Protein AF-0000000085048994 (afdb_homodimer)

pLDDT: mean 94.62, std 10.54, range [38.28, 98.75]

Organism: Asticcacaulis excentricus (strain 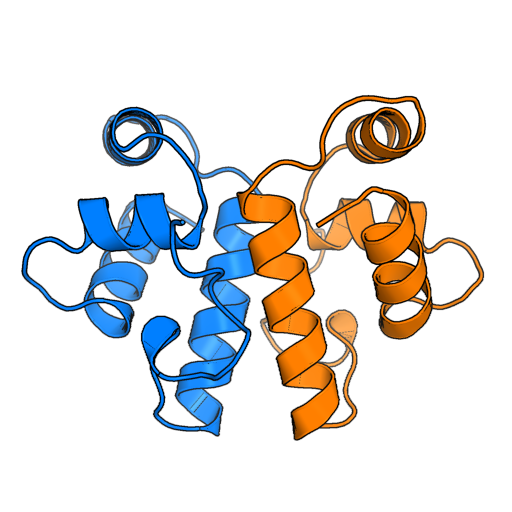ATCC 15261 / DSM 4724 / KCTC 12464 / NCIMB 9791 / VKM B-1370 / CB 48) (NCBI:txid573065)

Secondary structure (DSSP, 8-state):
--HHHHHHHHHHHH-SSSHHHHHHHHHT--HHHHHHHHTTPPPPHHHHHHHHHHHHHHHHHS--GGGSTTTS----/--HHHHHHHHHHHH-SSSHHHHHHHHHT--HHHHHHHHTTPPPPHHHHHHHHHHHHHHHHHS--GGGSTTTS----

Solvent-accessible surface area (backbone atoms only — not comparable to full-atom values): 8322 Å² total; per-residue (Å²): 111,51,51,66,56,48,50,56,50,38,31,72,54,52,34,85,68,64,19,64,57,53,49,15,52,54,28,58,49,54,54,67,60,55,52,39,26,72,71,70,42,77,59,53,35,28,50,46,30,22,50,40,35,46,50,50,46,24,71,74,68,73,43,36,58,87,71,39,88,80,45,41,71,69,78,128,113,50,52,66,57,47,49,55,50,38,31,70,56,52,33,85,67,65,20,63,57,52,49,16,54,54,28,57,49,56,53,67,61,55,52,39,28,72,71,69,43,76,60,52,35,29,50,45,29,22,50,40,34,47,50,51,46,24,71,75,68,72,43,38,58,88,71,40,88,81,46,43,72,68,79,127

Nearest PDB structures (foldseek):
  5d4z-assembly7_1  TM=4.898E-01  e=5.804E-01  Salmonella phage SPC32H
  2gzu-assembly1_B  TM=5.875E-01  e=5.651E+00  Enterococcus faecalis
  5d4z-assembly5_V  TM=4.488E-01  e=3.630E+00  Salmonella phage SPC32H
  5d4z-assembly7_1  TM=4.898E-01  e=4.621E-01  Salmonella phage SPC32H
  5d4z-assembly5_V  TM=4.487E-01  e=4.859E+00  Salmonella phage SPC32H

Sequence (152 aa):
MTAEELRIAAILLFGERGWQSRLSEALNVDRSSVSRWFAGLPVPGPVAAAVRAWLKLYELTGERPYEIAGLIDPKKMTAEELRIAAILLFGERGWQSRLSEALNVDRSSVSRWFAGLPVPGPVAAAVRAWLKLYELTGERPYEIAGLIDPKK

Radius of gyration: 14.43 Å; Cα contacts (8 Å, |Δi|>4): 188; chains: 2; bounding box: 31×37×39 Å

Structure (mmCIF, N/CA/C/O backbone):
data_AF-0000000085048994-model_v1
#
loop_
_entity.id
_entity.type
_entity.pdbx_description
1 polymer 'HTH cro/C1-type domain-containing protein'
#
loop_
_atom_site.group_PDB
_atom_site.id
_atom_site.type_symbol
_atom_site.label_atom_id
_atom_site.label_alt_id
_atom_site.label_comp_id
_atom_site.label_asym_id
_atom_site.label_entity_id
_atom_site.label_seq_id
_atom_site.pdbx_PDB_ins_code
_atom_site.Cartn_x
_atom_site.Cartn_y
_atom_site.Cartn_z
_atom_site.occupancy
_atom_site.B_iso_or_equiv
_atom_site.auth_seq_id
_atom_site.auth_comp_id
_atom_site.auth_asym_id
_atom_site.auth_atom_id
_atom_site.pdbx_PDB_model_num
ATOM 1 N N . MET A 1 1 ? 4.094 -8.516 8.203 1 94.88 1 MET A N 1
ATOM 2 C CA . MET A 1 1 ? 3.777 -9.469 7.145 1 94.88 1 MET A CA 1
ATOM 3 C C . MET A 1 1 ? 5.004 -10.297 6.777 1 94.88 1 MET A C 1
ATOM 5 O O . MET A 1 1 ? 6.07 -9.742 6.504 1 94.88 1 MET A O 1
ATOM 9 N N . THR A 1 2 ? 4.809 -11.578 6.832 1 96.81 2 THR A N 1
ATOM 10 C CA . THR A 1 2 ? 5.883 -12.492 6.457 1 96.81 2 THR A CA 1
ATOM 11 C C . THR A 1 2 ? 5.867 -12.758 4.957 1 96.81 2 THR A C 1
ATOM 13 O O . THR A 1 2 ? 4.895 -12.43 4.273 1 96.81 2 THR A O 1
ATOM 16 N N . ALA A 1 3 ? 6.992 -13.312 4.5 1 97.69 3 ALA A N 1
ATOM 17 C CA . ALA A 1 3 ? 7.066 -13.672 3.088 1 97.69 3 ALA A CA 1
ATOM 18 C C . ALA A 1 3 ? 5.953 -14.641 2.707 1 97.69 3 ALA A C 1
ATOM 20 O O . ALA A 1 3 ? 5.367 -14.531 1.628 1 97.69 3 ALA A O 1
ATOM 21 N N . GLU A 1 4 ? 5.66 -15.539 3.58 1 97.56 4 GLU A N 1
ATOM 22 C CA . GLU A 1 4 ? 4.625 -16.531 3.305 1 97.56 4 GLU A CA 1
ATOM 23 C C . GLU A 1 4 ? 3.24 -15.883 3.281 1 97.56 4 GLU A C 1
ATOM 25 O O . GLU A 1 4 ? 2.412 -16.203 2.428 1 97.56 4 GLU A O 1
ATOM 30 N N . GLU A 1 5 ? 2.984 -14.992 4.195 1 97.94 5 GLU A N 1
ATOM 31 C CA . GLU A 1 5 ? 1.731 -14.25 4.191 1 97.94 5 GLU A CA 1
ATOM 32 C C . GLU A 1 5 ? 1.571 -13.453 2.896 1 97.94 5 GLU A C 1
ATOM 34 O O . GLU A 1 5 ? 0.48 -13.398 2.326 1 97.94 5 GLU A O 1
ATOM 39 N N . LEU A 1 6 ? 2.719 -12.898 2.486 1 98.5 6 LEU A N 1
ATOM 40 C CA . LEU A 1 6 ? 2.705 -12.133 1.241 1 98.5 6 LEU A CA 1
ATOM 41 C C . LEU A 1 6 ? 2.379 -13.039 0.057 1 98.5 6 LEU A C 1
ATOM 43 O O . LEU A 1 6 ? 1.593 -12.664 -0.817 1 98.5 6 LEU A O 1
ATOM 47 N N . ARG A 1 7 ? 2.955 -14.172 0.036 1 98.25 7 ARG A N 1
ATOM 48 C CA . ARG A 1 7 ? 2.703 -15.109 -1.055 1 98.25 7 ARG A CA 1
ATOM 49 C C . ARG A 1 7 ? 1.225 -15.469 -1.132 1 98.25 7 ARG A C 1
ATOM 51 O O . ARG A 1 7 ? 0.622 -15.422 -2.205 1 98.25 7 ARG A O 1
ATOM 58 N N . ILE A 1 8 ? 0.645 -15.805 -0.024 1 98.62 8 ILE A N 1
ATOM 59 C CA . ILE A 1 8 ? -0.756 -16.203 0.033 1 98.62 8 ILE A CA 1
ATOM 60 C C . ILE A 1 8 ? -1.642 -15.062 -0.454 1 98.62 8 ILE A C 1
ATOM 62 O O . ILE A 1 8 ? -2.537 -15.273 -1.276 1 98.62 8 ILE A O 1
ATOM 66 N N . ALA A 1 9 ? -1.328 -13.883 0.024 1 98.75 9 ALA A N 1
ATOM 67 C CA . ALA A 1 9 ? -2.096 -12.703 -0.372 1 98.75 9 ALA A CA 1
ATOM 68 C C . ALA A 1 9 ? -1.962 -12.438 -1.869 1 98.75 9 ALA A C 1
ATOM 70 O O . ALA A 1 9 ? -2.951 -12.148 -2.547 1 98.75 9 ALA A O 1
ATOM 71 N N . ALA A 1 10 ? -0.734 -12.523 -2.346 1 98.69 10 ALA A N 1
ATOM 72 C CA . ALA A 1 10 ? -0.465 -12.227 -3.75 1 98.69 10 ALA A CA 1
ATOM 73 C C . ALA A 1 10 ? -1.183 -13.203 -4.668 1 98.69 10 ALA A C 1
ATOM 75 O O . ALA A 1 10 ? -1.735 -12.812 -5.699 1 98.69 10 ALA A O 1
ATOM 76 N N . ILE A 1 11 ? -1.177 -14.43 -4.297 1 98.62 11 ILE A N 1
ATOM 77 C CA . ILE A 1 11 ? -1.856 -15.445 -5.094 1 98.62 11 ILE A CA 1
ATOM 78 C C . ILE A 1 11 ? -3.359 -15.172 -5.105 1 98.62 11 ILE A C 1
ATOM 80 O O . ILE A 1 11 ? -4.008 -15.273 -6.148 1 98.62 11 ILE A O 1
ATOM 84 N N . LEU A 1 12 ? -3.855 -14.828 -3.961 1 98.69 12 LEU A N 1
ATOM 85 C CA . LEU A 1 12 ? -5.273 -14.484 -3.883 1 98.69 12 LEU A CA 1
ATOM 86 C C . LEU A 1 12 ? -5.598 -13.297 -4.781 1 98.69 12 LEU A C 1
ATOM 88 O O . LEU A 1 12 ? -6.582 -13.32 -5.52 1 98.69 12 LEU A O 1
ATOM 92 N N . LEU A 1 13 ? -4.805 -12.297 -4.793 1 98.5 13 LEU A N 1
ATOM 93 C CA . LEU A 1 13 ? -5.086 -11.008 -5.418 1 98.5 13 LEU A CA 1
ATOM 94 C C . LEU A 1 13 ? -4.738 -11.039 -6.906 1 98.5 13 LEU A C 1
ATOM 96 O O . LEU A 1 13 ? -5.348 -10.32 -7.703 1 98.5 13 LEU A O 1
ATOM 100 N N . PHE A 1 14 ? -3.727 -11.875 -7.227 1 97.75 14 PHE A N 1
ATOM 101 C CA . PHE A 1 14 ? -3.205 -11.75 -8.578 1 97.75 14 PHE A CA 1
ATOM 102 C C . PHE A 1 14 ? -3.258 -13.086 -9.312 1 97.75 14 PHE A C 1
ATOM 104 O O . PHE A 1 14 ? -2.889 -13.18 -10.484 1 97.75 14 PHE A O 1
ATOM 111 N N . GLY A 1 15 ? -3.689 -14.164 -8.633 1 97.31 15 GLY A N 1
ATOM 112 C CA . GLY A 1 15 ? -3.779 -15.477 -9.266 1 97.31 15 GLY A CA 1
ATOM 113 C C . GLY A 1 15 ? -2.541 -16.328 -9.047 1 97.31 15 GLY A C 1
ATOM 114 O O . GLY A 1 15 ? -1.466 -15.805 -8.75 1 97.31 15 GLY A O 1
ATOM 115 N N . GLU A 1 16 ? -2.676 -17.609 -9.258 1 96.5 16 GLU A N 1
ATOM 116 C CA . GLU A 1 16 ? -1.627 -18.578 -8.969 1 96.5 16 GLU A CA 1
ATOM 117 C C . GLU A 1 16 ? -0.461 -18.438 -9.945 1 96.5 16 GLU A C 1
ATOM 119 O O . GLU A 1 16 ? 0.698 -18.609 -9.562 1 96.5 16 GLU A O 1
ATOM 124 N N . ARG A 1 17 ? -0.791 -18.062 -11.102 1 96.56 17 ARG A N 1
ATOM 125 C CA . ARG A 1 17 ? 0.249 -17.984 -12.125 1 96.56 17 ARG A CA 1
ATOM 126 C C . ARG A 1 17 ? 0.716 -16.547 -12.312 1 96.56 17 ARG A C 1
ATOM 128 O O . ARG A 1 17 ? -0.104 -15.625 -12.438 1 96.56 17 ARG A O 1
ATOM 135 N N . GLY A 1 18 ? 2.037 -16.312 -12.328 1 96.12 18 GLY A N 1
ATOM 136 C CA . GLY A 1 18 ? 2.615 -15.031 -12.672 1 96.12 18 GLY A CA 1
ATOM 137 C C . GLY A 1 18 ? 2.396 -13.969 -11.609 1 96.12 18 GLY A C 1
ATOM 138 O O . GLY A 1 18 ? 2.486 -12.773 -11.891 1 96.12 18 GLY A O 1
ATOM 139 N N . TRP A 1 19 ? 2.021 -14.359 -10.477 1 96.75 19 TRP A N 1
ATOM 140 C CA . TRP A 1 19 ? 1.653 -13.414 -9.43 1 96.75 19 TRP A CA 1
ATOM 141 C C . TRP A 1 19 ? 2.846 -12.547 -9.039 1 96.75 19 TRP A C 1
ATOM 143 O O . TRP A 1 19 ? 2.678 -11.391 -8.656 1 96.75 19 TRP A O 1
ATOM 153 N N . GLN A 1 20 ? 4.004 -13.062 -9.109 1 97.38 20 GLN A N 1
ATOM 154 C CA . GLN A 1 20 ? 5.16 -12.258 -8.734 1 97.38 20 GLN A CA 1
ATOM 155 C C . GLN A 1 20 ? 5.34 -11.078 -9.688 1 97.38 20 GLN A C 1
ATOM 157 O O . GLN A 1 20 ? 5.664 -9.969 -9.25 1 97.38 20 GLN A O 1
ATOM 162 N N . SER A 1 21 ? 5.156 -11.336 -10.961 1 96.75 21 SER A N 1
ATOM 163 C CA . SER A 1 21 ? 5.238 -10.273 -11.961 1 96.75 21 SER A CA 1
ATOM 164 C C . SER A 1 21 ? 4.133 -9.242 -11.758 1 96.75 21 SER A C 1
ATOM 166 O O . SER A 1 21 ? 4.387 -8.039 -11.789 1 96.75 21 SER A O 1
ATOM 168 N N . ARG A 1 22 ? 2.941 -9.648 -11.539 1 96.5 22 ARG A N 1
ATOM 169 C CA . ARG A 1 22 ? 1.8 -8.758 -11.367 1 96.5 22 ARG A CA 1
ATOM 170 C C . ARG A 1 22 ? 1.928 -7.945 -10.078 1 96.5 22 ARG A C 1
ATOM 172 O O . ARG A 1 22 ? 1.593 -6.758 -10.055 1 96.5 22 ARG A O 1
ATOM 179 N N . LEU A 1 23 ? 2.432 -8.594 -9.047 1 97.81 23 LEU A N 1
ATOM 180 C CA . LEU A 1 23 ? 2.697 -7.895 -7.797 1 97.81 23 LEU A CA 1
ATOM 181 C C . LEU A 1 23 ? 3.73 -6.793 -8 1 97.81 23 LEU A C 1
ATOM 183 O O . LEU A 1 23 ? 3.539 -5.66 -7.551 1 97.81 23 LEU A O 1
ATOM 187 N N . SER A 1 24 ? 4.836 -7.164 -8.641 1 98.06 24 SER A N 1
ATOM 188 C CA . SER A 1 24 ? 5.891 -6.184 -8.875 1 98.06 24 SER A CA 1
ATOM 189 C C . SER A 1 24 ? 5.367 -4.996 -9.68 1 98.06 24 SER A C 1
ATOM 191 O O . SER A 1 24 ? 5.727 -3.85 -9.398 1 98.06 24 SER A O 1
ATOM 193 N N . GLU A 1 25 ? 4.488 -5.234 -10.625 1 96.62 25 GLU A N 1
ATOM 194 C CA . GLU A 1 25 ? 3.9 -4.176 -11.445 1 96.62 25 GLU A CA 1
ATOM 195 C C . GLU A 1 25 ? 2.973 -3.289 -10.625 1 96.62 25 GLU A C 1
ATOM 197 O O . GLU A 1 25 ? 3.049 -2.061 -10.703 1 96.62 25 GLU A O 1
ATOM 202 N N . ALA A 1 26 ? 2.168 -3.908 -9.859 1 97.5 26 ALA A N 1
ATOM 203 C CA . ALA A 1 26 ? 1.213 -3.168 -9.039 1 97.5 26 ALA A CA 1
ATOM 204 C C . ALA A 1 26 ? 1.932 -2.285 -8.023 1 97.5 26 ALA A C 1
ATOM 206 O O . ALA A 1 26 ? 1.457 -1.196 -7.691 1 97.5 26 ALA A O 1
ATOM 207 N N . LEU A 1 27 ? 3.07 -2.771 -7.59 1 97.69 27 LEU A N 1
ATOM 208 C CA . LEU A 1 27 ? 3.859 -2.043 -6.602 1 97.69 27 LEU A CA 1
ATOM 209 C C . LEU A 1 27 ? 4.82 -1.072 -7.281 1 97.69 27 LEU A C 1
ATOM 211 O O . LEU A 1 27 ? 5.402 -0.208 -6.625 1 97.69 27 LEU A O 1
ATOM 215 N N . ASN A 1 28 ? 4.988 -1.259 -8.594 1 97.06 28 ASN A N 1
ATOM 216 C CA . ASN A 1 28 ? 5.961 -0.497 -9.367 1 97.06 28 ASN A CA 1
ATOM 217 C C . ASN A 1 28 ? 7.375 -0.67 -8.82 1 97.06 28 ASN A C 1
ATOM 219 O O . ASN A 1 28 ? 8.07 0.313 -8.562 1 97.06 28 ASN A O 1
A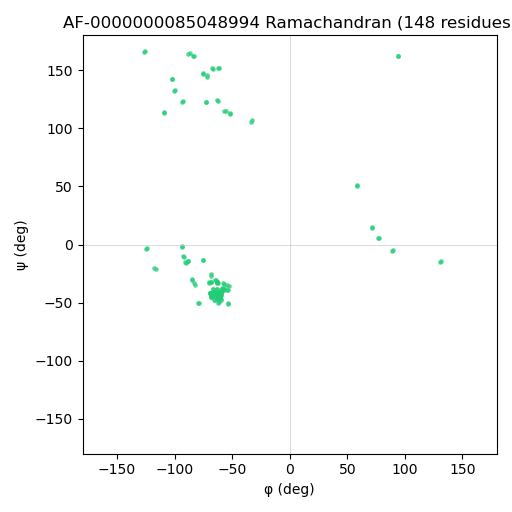TOM 223 N N . VAL A 1 29 ? 7.758 -1.928 -8.633 1 97.56 29 VAL A N 1
ATOM 224 C CA . VAL A 1 29 ? 9.117 -2.326 -8.281 1 97.56 29 VAL A CA 1
ATOM 225 C C . VAL A 1 29 ? 9.617 -3.367 -9.281 1 97.56 29 VAL A C 1
ATOM 227 O O . VAL A 1 29 ? 8.844 -3.908 -10.07 1 97.56 29 VAL A O 1
ATOM 230 N N . ASP A 1 30 ? 10.906 -3.547 -9.211 1 97.06 30 ASP A N 1
ATOM 231 C CA . ASP A 1 30 ? 11.461 -4.578 -10.078 1 97.06 30 ASP A CA 1
ATOM 232 C C . ASP A 1 30 ? 11.086 -5.973 -9.594 1 97.06 30 ASP A C 1
ATOM 234 O O . ASP A 1 30 ? 11.047 -6.223 -8.383 1 97.06 30 ASP A O 1
ATOM 238 N N . ARG A 1 31 ? 10.891 -6.848 -10.5 1 95.56 31 ARG A N 1
ATOM 239 C CA . ARG A 1 31 ? 10.586 -8.227 -10.148 1 95.56 31 ARG A CA 1
ATOM 240 C C . ARG A 1 31 ? 11.648 -8.805 -9.219 1 95.56 31 ARG A C 1
ATOM 242 O O . ARG A 1 31 ? 11.352 -9.625 -8.352 1 95.56 31 ARG A O 1
ATOM 249 N N . SER A 1 32 ? 12.867 -8.391 -9.422 1 97 32 SER A N 1
ATOM 250 C CA . SER A 1 32 ? 13.953 -8.867 -8.57 1 97 32 SER A CA 1
ATOM 251 C C . SER A 1 32 ? 13.75 -8.43 -7.121 1 97 32 SER A C 1
ATOM 253 O O . SER A 1 32 ? 14.148 -9.141 -6.195 1 97 32 SER A O 1
ATOM 255 N N . SER A 1 33 ? 13.148 -7.254 -6.938 1 96.69 33 SER A N 1
ATOM 256 C CA . SER A 1 33 ? 12.828 -6.801 -5.586 1 96.69 33 SER A CA 1
ATOM 257 C C . SER A 1 33 ? 11.875 -7.766 -4.891 1 96.69 33 SER A C 1
ATOM 259 O O . SER A 1 33 ? 12.102 -8.156 -3.744 1 96.69 33 SER A O 1
ATOM 261 N N . VAL A 1 34 ? 10.961 -8.203 -5.613 1 97.81 34 VAL A N 1
ATOM 262 C CA . VAL A 1 34 ? 9.977 -9.133 -5.07 1 97.81 34 VAL A CA 1
ATOM 263 C C . VAL A 1 34 ? 10.648 -10.469 -4.762 1 97.81 34 VAL A C 1
ATOM 265 O O . VAL A 1 34 ? 10.453 -11.039 -3.684 1 97.81 34 VAL A O 1
ATOM 268 N N . SER A 1 35 ? 11.414 -10.922 -5.609 1 96.88 35 SER A N 1
ATOM 269 C CA . SER A 1 35 ? 12.102 -12.195 -5.422 1 96.88 35 SER A CA 1
ATOM 270 C C . SER A 1 35 ? 12.938 -12.188 -4.148 1 96.88 35 SER A C 1
ATOM 272 O O . SER A 1 35 ? 13.039 -13.203 -3.457 1 96.88 35 SER A O 1
ATOM 274 N N . ARG A 1 36 ? 13.492 -11.117 -3.771 1 97.5 36 ARG A N 1
ATOM 275 C CA . ARG A 1 36 ? 14.383 -11 -2.617 1 97.5 36 ARG A CA 1
ATOM 276 C C . ARG A 1 36 ? 13.617 -11.195 -1.314 1 97.5 36 ARG A C 1
ATOM 278 O O . ARG A 1 36 ? 14.156 -11.719 -0.341 1 97.5 36 ARG A O 1
ATOM 285 N N . TRP A 1 37 ? 12.398 -10.789 -1.329 1 97.75 37 TRP A N 1
ATOM 286 C CA . TRP A 1 37 ? 11.602 -10.945 -0.117 1 97.75 37 TRP A CA 1
ATOM 287 C C . TRP A 1 37 ? 11.32 -12.422 0.167 1 97.75 37 TRP A C 1
ATOM 289 O O . TRP A 1 37 ? 11.188 -12.82 1.326 1 97.75 37 TRP A O 1
ATOM 299 N N . PHE A 1 38 ? 11.336 -13.195 -0.874 1 96.44 38 PHE A N 1
ATOM 300 C CA . PHE A 1 38 ? 11.086 -14.625 -0.706 1 96.44 38 PHE A CA 1
ATOM 301 C C . PHE A 1 38 ? 12.398 -15.375 -0.518 1 96.44 38 PHE A C 1
ATOM 303 O O . PHE A 1 38 ? 12.398 -16.562 -0.16 1 96.44 38 PHE A O 1
ATOM 310 N N . ALA A 1 39 ? 13.469 -14.711 -0.735 1 96.56 39 ALA A N 1
ATOM 311 C CA . ALA A 1 39 ? 14.797 -15.289 -0.553 1 96.56 39 ALA A CA 1
ATOM 312 C C . ALA A 1 39 ? 15.344 -14.992 0.84 1 96.56 39 ALA A C 1
ATOM 314 O O . ALA A 1 39 ? 16.469 -15.367 1.168 1 96.56 39 ALA A O 1
ATOM 315 N N . GLY A 1 40 ? 14.602 -14.266 1.653 1 95.75 40 GLY A N 1
ATOM 316 C CA . GLY A 1 40 ? 15.039 -14.125 3.031 1 95.75 40 GLY A CA 1
ATOM 317 C C . GLY A 1 40 ? 15.047 -12.688 3.508 1 95.75 40 GLY A C 1
ATOM 318 O O . GLY A 1 40 ? 15.133 -12.422 4.711 1 95.75 40 GLY A O 1
ATOM 319 N N . LEU A 1 41 ? 14.969 -11.75 2.645 1 96.06 41 LEU A N 1
ATOM 320 C CA . LEU A 1 41 ? 14.867 -10.359 3.076 1 96.06 41 LEU A CA 1
ATOM 321 C C . LEU A 1 41 ? 13.469 -10.047 3.598 1 96.06 41 LEU A C 1
ATOM 323 O O . LEU A 1 41 ? 12.484 -10.602 3.109 1 96.06 41 LEU A O 1
ATOM 327 N N . PRO A 1 42 ? 13.469 -9.172 4.547 1 97.25 42 PRO A N 1
ATOM 328 C CA . PRO A 1 42 ? 12.148 -8.844 5.086 1 97.25 42 PRO A CA 1
ATOM 329 C C . PRO A 1 42 ? 11.266 -8.109 4.074 1 97.25 42 PRO A C 1
ATOM 331 O O . PRO A 1 42 ? 11.773 -7.391 3.213 1 97.25 42 PRO A O 1
ATOM 334 N N . VAL A 1 43 ? 9.984 -8.281 4.219 1 98.06 43 VAL A N 1
ATOM 335 C CA . VAL A 1 43 ? 9.023 -7.523 3.426 1 98.06 43 VAL A CA 1
ATOM 336 C C . VAL A 1 43 ? 8.977 -6.078 3.912 1 98.06 43 VAL A C 1
ATOM 338 O O . VAL A 1 43 ? 8.68 -5.82 5.082 1 98.06 43 VAL A O 1
ATOM 341 N N . PRO A 1 44 ? 9.234 -5.137 3.01 1 98 44 PRO A N 1
ATOM 342 C CA . PRO A 1 44 ? 9.219 -3.742 3.453 1 98 44 PRO A CA 1
ATOM 343 C C . PRO A 1 44 ? 7.855 -3.305 3.977 1 98 44 PRO A C 1
ATOM 345 O O . PRO A 1 44 ? 6.824 -3.791 3.504 1 98 44 PRO A O 1
ATOM 348 N N . GLY A 1 45 ? 7.84 -2.398 4.84 1 97.38 45 GLY A N 1
ATOM 349 C CA . GLY A 1 45 ? 6.629 -1.874 5.453 1 97.38 45 GLY A CA 1
ATOM 350 C C . GLY A 1 45 ? 5.602 -1.413 4.438 1 97.38 45 GLY A C 1
ATOM 351 O O . GLY A 1 45 ? 4.445 -1.836 4.484 1 97.38 45 GLY A O 1
ATOM 352 N N . PRO A 1 46 ? 6.043 -0.57 3.48 1 98.25 46 PRO A N 1
ATOM 353 C CA . PRO A 1 46 ? 5.066 -0.051 2.52 1 98.25 46 PRO A CA 1
ATOM 354 C C . PRO A 1 46 ? 4.457 -1.146 1.647 1 98.25 46 PRO A C 1
ATOM 356 O O . PRO A 1 46 ? 3.299 -1.04 1.235 1 98.25 46 PRO A O 1
ATOM 359 N N . VAL A 1 47 ? 5.227 -2.154 1.399 1 98.44 47 VAL A N 1
ATOM 360 C CA . VAL A 1 47 ? 4.707 -3.289 0.647 1 98.44 47 VAL A CA 1
ATOM 361 C C . VAL A 1 47 ? 3.607 -3.982 1.452 1 98.44 47 VAL A C 1
ATOM 363 O O . VAL A 1 47 ? 2.514 -4.23 0.939 1 98.44 47 VAL A O 1
ATOM 366 N N . ALA A 1 48 ? 3.904 -4.215 2.656 1 98.31 48 ALA A N 1
ATOM 367 C CA . ALA A 1 48 ? 2.914 -4.836 3.529 1 98.31 48 ALA A CA 1
ATOM 368 C C . ALA A 1 48 ? 1.656 -3.979 3.631 1 98.31 48 ALA A C 1
ATOM 370 O O . ALA A 1 48 ? 0.538 -4.496 3.58 1 98.31 48 ALA A O 1
ATOM 371 N N . ALA A 1 49 ? 1.842 -2.756 3.742 1 98.19 49 ALA A N 1
ATOM 372 C CA . ALA A 1 49 ? 0.722 -1.824 3.857 1 98.19 49 ALA A CA 1
ATOM 373 C C . ALA A 1 49 ? -0.155 -1.864 2.609 1 98.19 49 ALA A C 1
ATOM 375 O O . ALA A 1 49 ? -1.383 -1.923 2.707 1 98.19 49 ALA A O 1
ATOM 376 N N . ALA A 1 50 ? 0.474 -1.816 1.455 1 98.31 50 ALA A N 1
ATOM 377 C CA . ALA A 1 50 ? -0.279 -1.869 0.205 1 98.31 50 ALA A CA 1
ATOM 378 C C . ALA A 1 50 ? -1.075 -3.166 0.098 1 98.31 50 ALA A C 1
ATOM 380 O O . ALA A 1 50 ? -2.27 -3.145 -0.206 1 98.31 50 ALA A O 1
ATOM 381 N N . VAL A 1 51 ? -0.44 -4.207 0.415 1 98.5 51 VAL A N 1
ATOM 382 C CA . VAL A 1 51 ? -1.056 -5.52 0.253 1 98.5 51 VAL A CA 1
ATOM 383 C C . VAL A 1 51 ? -2.193 -5.684 1.258 1 98.5 51 VAL A C 1
ATOM 385 O O . VAL A 1 51 ? -3.268 -6.184 0.913 1 98.5 51 VAL A O 1
ATOM 388 N N . ARG A 1 52 ? -1.994 -5.25 2.461 1 98.25 52 ARG A N 1
ATOM 389 C CA . ARG A 1 52 ? -3.074 -5.305 3.439 1 98.25 52 ARG A CA 1
ATOM 390 C C . ARG A 1 52 ? -4.273 -4.48 2.98 1 98.25 52 ARG A C 1
ATOM 392 O O . ARG A 1 52 ? -5.418 -4.902 3.139 1 98.25 52 ARG A O 1
ATOM 399 N N . ALA A 1 53 ? -3.943 -3.381 2.445 1 98.56 53 ALA A N 1
ATOM 400 C CA . ALA A 1 53 ? -5.027 -2.529 1.962 1 98.56 53 ALA A CA 1
ATOM 401 C C . ALA A 1 53 ? -5.75 -3.178 0.785 1 98.56 53 ALA A C 1
ATOM 403 O O . ALA A 1 53 ? -6.977 -3.109 0.688 1 98.56 53 ALA A O 1
ATOM 404 N N . TRP A 1 54 ? -5.004 -3.783 -0.112 1 98.5 54 TRP A N 1
ATOM 405 C CA . TRP A 1 54 ? -5.617 -4.469 -1.244 1 98.5 54 TRP A CA 1
ATOM 406 C C . TRP A 1 54 ? -6.484 -5.633 -0.773 1 98.5 54 TRP A C 1
ATOM 408 O O . TRP A 1 54 ? -7.551 -5.887 -1.333 1 98.5 54 TRP A O 1
ATOM 418 N N . LEU A 1 55 ? -6.023 -6.312 0.237 1 98.5 55 LEU A N 1
ATOM 419 C CA . LEU A 1 55 ? -6.816 -7.402 0.805 1 98.5 55 LEU A CA 1
ATOM 420 C C . LEU A 1 55 ? -8.133 -6.875 1.374 1 98.5 55 LEU A C 1
ATOM 422 O O . LEU A 1 55 ? -9.18 -7.496 1.195 1 98.5 55 LEU A O 1
ATOM 426 N N . LYS A 1 56 ? -8.039 -5.805 2.014 1 98.12 56 LYS A N 1
ATOM 427 C CA . LYS A 1 56 ? -9.25 -5.215 2.576 1 98.12 56 LYS A CA 1
ATOM 428 C C . LYS A 1 56 ? -10.211 -4.77 1.473 1 98.12 56 LYS A C 1
ATOM 430 O O . LYS A 1 56 ? -11.422 -4.953 1.586 1 98.12 56 LYS A O 1
ATOM 435 N N . LEU A 1 57 ? -9.664 -4.18 0.45 1 98.31 57 LEU A N 1
ATOM 436 C CA . LEU A 1 57 ? -10.484 -3.799 -0.694 1 98.31 57 LEU A CA 1
ATOM 437 C C . LEU A 1 57 ? -11.164 -5.02 -1.309 1 98.31 57 LEU A C 1
ATOM 439 O O . LEU A 1 57 ? -12.352 -4.98 -1.628 1 98.31 57 LEU A O 1
ATOM 443 N N . TYR A 1 58 ? -10.406 -6.086 -1.437 1 98.38 58 TYR A N 1
ATOM 444 C CA . TYR A 1 58 ? -10.953 -7.332 -1.968 1 98.38 58 TYR A CA 1
ATOM 445 C C . TYR A 1 58 ? -12.078 -7.855 -1.088 1 98.38 58 TYR A C 1
ATOM 447 O O . TYR A 1 58 ? -13.109 -8.312 -1.593 1 98.38 58 TYR A O 1
ATOM 455 N N . GLU A 1 59 ? -11.852 -7.805 0.17 1 97.56 59 GLU A N 1
ATOM 456 C CA . GLU A 1 59 ? -12.867 -8.242 1.124 1 97.56 59 GLU A CA 1
ATOM 457 C C . GLU A 1 59 ? -14.156 -7.438 0.965 1 97.56 59 GLU A C 1
ATOM 459 O O . GLU A 1 59 ? -15.258 -7.996 1.027 1 97.56 59 GLU A O 1
ATOM 464 N N . LEU A 1 60 ? -14.031 -6.211 0.725 1 96.69 60 LEU A N 1
ATOM 465 C CA . LEU A 1 60 ? -15.18 -5.312 0.687 1 96.69 60 LEU A CA 1
ATOM 466 C C . LEU A 1 60 ? -15.875 -5.375 -0.671 1 96.69 60 LEU A C 1
ATOM 468 O O . LEU A 1 60 ? -17.094 -5.25 -0.753 1 96.69 60 LEU A O 1
ATOM 472 N N . THR A 1 61 ? -15.07 -5.562 -1.734 1 97.5 61 THR A N 1
ATOM 473 C CA . THR A 1 61 ? -15.648 -5.34 -3.055 1 97.5 61 THR A CA 1
ATOM 474 C C . THR A 1 61 ? -15.672 -6.633 -3.861 1 97.5 61 THR A C 1
ATOM 476 O O . THR A 1 61 ? -16.391 -6.738 -4.855 1 97.5 61 THR A O 1
ATOM 479 N N . GLY A 1 62 ? -14.852 -7.555 -3.484 1 97.75 62 GLY A N 1
ATOM 480 C CA . GLY A 1 62 ? -14.664 -8.758 -4.281 1 97.75 62 GLY A CA 1
ATOM 481 C C . GLY A 1 62 ? -13.789 -8.531 -5.504 1 97.75 62 GLY A C 1
ATOM 482 O O . GLY A 1 62 ? -13.641 -9.422 -6.34 1 97.75 62 GLY A O 1
ATOM 483 N N . GLU A 1 63 ? -13.227 -7.309 -5.625 1 97.38 63 GLU A N 1
ATOM 484 C CA . GLU A 1 63 ? -12.422 -6.953 -6.793 1 97.38 63 GLU A CA 1
ATOM 485 C C . GLU A 1 63 ? -10.93 -7.004 -6.473 1 97.38 63 GLU A C 1
ATOM 487 O O . GLU A 1 63 ? -10.516 -6.617 -5.379 1 97.38 63 GLU A O 1
ATOM 492 N N . ARG A 1 64 ? -10.219 -7.449 -7.402 1 96.88 64 ARG A N 1
ATOM 493 C CA . ARG A 1 6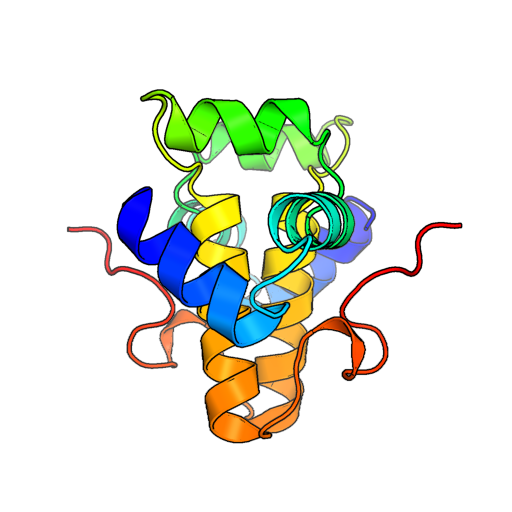4 ? -8.758 -7.453 -7.328 1 96.88 64 ARG A CA 1
ATOM 494 C C . ARG A 1 64 ? -8.188 -6.102 -7.738 1 96.88 64 ARG A C 1
ATOM 496 O O . ARG A 1 64 ? -8.891 -5.281 -8.336 1 96.88 64 ARG A O 1
ATOM 503 N N . PRO A 1 65 ? -6.918 -5.812 -7.395 1 96.75 65 PRO A N 1
ATOM 504 C CA . PRO A 1 65 ? -6.355 -4.477 -7.605 1 96.75 65 PRO A CA 1
ATOM 505 C C . PRO A 1 65 ? -6.484 -4.004 -9.055 1 96.75 65 PRO A C 1
ATOM 507 O O . PRO A 1 65 ? -6.773 -2.83 -9.297 1 96.75 65 PRO A O 1
ATOM 510 N N . TYR A 1 66 ? -6.301 -4.844 -9.992 1 94.75 66 TYR A N 1
ATOM 511 C CA . TYR A 1 66 ? -6.312 -4.438 -11.398 1 94.75 66 TYR A CA 1
ATOM 512 C C . TYR A 1 66 ? -7.734 -4.188 -11.883 1 94.75 66 TYR A C 1
ATOM 514 O O . TYR A 1 66 ? -7.941 -3.617 -12.953 1 94.75 66 TYR A O 1
ATOM 522 N N . GLU A 1 67 ? -8.68 -4.617 -11.117 1 95.75 67 GLU A N 1
ATOM 523 C CA . GLU A 1 67 ? -10.086 -4.453 -11.477 1 95.75 67 GLU A CA 1
ATOM 524 C C . GLU A 1 67 ? -10.641 -3.141 -10.938 1 95.75 67 GLU A C 1
ATOM 526 O O . GLU A 1 67 ? -11.703 -2.684 -11.367 1 95.75 67 GLU A O 1
ATOM 531 N N . ILE A 1 68 ? -9.914 -2.555 -10.008 1 95.81 68 ILE A N 1
ATOM 532 C CA . ILE A 1 68 ? -10.367 -1.316 -9.383 1 95.81 68 ILE A CA 1
ATOM 533 C C . ILE A 1 68 ? -9.789 -0.118 -10.125 1 95.81 68 ILE A C 1
ATOM 535 O O . ILE A 1 68 ? -8.562 0.052 -10.188 1 95.81 68 ILE A O 1
ATOM 539 N N . ALA A 1 69 ? -10.68 0.718 -10.57 1 90.38 69 ALA A N 1
ATOM 540 C CA . ALA A 1 69 ? -10.281 1.873 -11.375 1 90.38 69 ALA A CA 1
ATOM 541 C C . ALA A 1 69 ? -9.391 2.816 -10.57 1 90.38 69 ALA A C 1
ATOM 543 O O . ALA A 1 69 ? -9.727 3.188 -9.445 1 90.38 69 ALA A O 1
ATOM 544 N N . GLY A 1 70 ? -8.211 3.07 -11.133 1 89 70 GLY A N 1
ATOM 545 C CA . GLY A 1 70 ? -7.367 4.102 -10.555 1 89 70 GLY A CA 1
ATOM 546 C C . GLY A 1 70 ? -6.438 3.576 -9.477 1 89 70 GLY A C 1
ATOM 547 O O . GLY A 1 70 ? -5.656 4.332 -8.898 1 89 70 GLY A O 1
ATOM 548 N N . LEU A 1 71 ? -6.602 2.355 -9.156 1 93.19 71 LEU A N 1
ATOM 549 C CA . LEU A 1 71 ? -5.82 1.83 -8.047 1 93.19 71 LEU A CA 1
ATOM 550 C C . LEU A 1 71 ? -4.398 1.505 -8.484 1 93.19 71 LEU A C 1
ATOM 552 O O . LEU A 1 71 ? -3.436 1.861 -7.801 1 93.19 71 LEU A O 1
ATOM 556 N N . ILE A 1 72 ? -4.285 0.801 -9.531 1 87.69 72 ILE A N 1
ATOM 557 C CA . ILE A 1 72 ? -2.973 0.456 -10.07 1 87.69 72 ILE A CA 1
ATOM 558 C C . ILE A 1 72 ? -2.732 1.218 -11.375 1 87.69 72 ILE A C 1
ATOM 560 O O . ILE A 1 72 ? -3.598 1.247 -12.25 1 87.69 72 ILE A O 1
ATOM 564 N N . ASP A 1 73 ? -1.717 2.125 -11.258 1 68 73 ASP A N 1
ATOM 565 C CA . ASP A 1 73 ? -1.378 2.85 -12.477 1 68 73 ASP A CA 1
ATOM 566 C C . ASP A 1 73 ? -1.015 1.887 -13.602 1 68 73 ASP A C 1
ATOM 568 O O . ASP A 1 73 ? -0.17 1.006 -13.43 1 68 73 ASP A O 1
ATOM 572 N N . PRO A 1 74 ? -1.876 1.917 -14.625 1 52.72 74 PRO A N 1
ATOM 573 C CA . PRO A 1 74 ? -1.437 1.073 -15.734 1 52.72 74 PRO A CA 1
ATOM 574 C C . PRO A 1 74 ? -0 1.363 -16.172 1 52.72 74 PRO A C 1
ATOM 576 O O . PRO A 1 74 ? 0.461 2.502 -16.062 1 52.72 74 PRO A O 1
ATOM 579 N N . LYS A 1 75 ? 0.837 0.44 -15.938 1 49.12 75 LYS A N 1
ATOM 580 C CA . LYS A 1 75 ? 2.111 0.628 -16.625 1 49.12 75 LYS A CA 1
ATOM 581 C C . LYS A 1 75 ? 1.916 1.321 -17.969 1 49.12 75 LYS A C 1
ATOM 583 O O . LYS A 1 75 ? 0.941 1.053 -18.672 1 49.12 75 LYS A O 1
ATOM 588 N N . LYS A 1 76 ? 2.367 2.746 -18.016 1 38.28 76 LYS A N 1
ATOM 589 C CA . LYS A 1 76 ? 2.518 3.189 -19.391 1 38.28 76 LYS A CA 1
ATOM 590 C C . LYS A 1 76 ? 3.191 2.115 -20.25 1 38.28 76 LYS A C 1
ATOM 592 O O . LYS A 1 76 ? 4.035 1.362 -19.75 1 38.28 76 LYS A O 1
ATOM 597 N N . MET B 1 1 ? 2.619 9.008 -8.406 1 94.75 1 MET B N 1
ATOM 598 C CA . MET B 1 1 ? 2.229 9.906 -7.324 1 94.75 1 MET B CA 1
ATOM 599 C C . MET B 1 1 ? 3.35 10.891 -7.008 1 94.75 1 MET B C 1
ATOM 601 O O . MET B 1 1 ? 4.492 10.492 -6.785 1 94.75 1 MET B O 1
ATOM 605 N N . THR B 1 2 ? 2.988 12.141 -7.031 1 96.75 2 THR B N 1
ATOM 606 C CA . THR B 1 2 ? 3.947 13.188 -6.703 1 96.75 2 THR B CA 1
ATOM 607 C C . THR B 1 2 ? 3.955 13.461 -5.199 1 96.75 2 THR B C 1
ATOM 609 O O . THR B 1 2 ? 3.064 13.008 -4.477 1 96.75 2 THR B O 1
ATOM 612 N N . ALA B 1 3 ? 5.012 14.148 -4.789 1 97.62 3 ALA B N 1
ATOM 613 C CA . ALA B 1 3 ? 5.098 14.516 -3.379 1 97.62 3 ALA B CA 1
ATOM 614 C C . ALA B 1 3 ? 3.879 15.328 -2.953 1 97.62 3 ALA B C 1
ATOM 616 O O . ALA B 1 3 ? 3.355 15.148 -1.852 1 97.62 3 ALA B O 1
ATOM 617 N N . GLU B 1 4 ? 3.443 16.172 -3.805 1 97.56 4 GLU B N 1
ATOM 618 C CA . GLU B 1 4 ? 2.295 17.016 -3.486 1 97.56 4 GLU B CA 1
ATOM 619 C C . GLU B 1 4 ? 1.011 16.203 -3.41 1 97.56 4 GLU B C 1
ATOM 621 O O . GLU B 1 4 ? 0.182 16.422 -2.521 1 97.56 4 GLU B O 1
ATOM 626 N N . GLU B 1 5 ? 0.83 15.289 -4.316 1 97.94 5 GLU B N 1
ATOM 627 C CA . GLU B 1 5 ? -0.313 14.383 -4.262 1 97.94 5 GLU B CA 1
ATOM 628 C C . GLU B 1 5 ? -0.315 13.578 -2.965 1 97.94 5 GLU B C 1
ATOM 630 O O . GLU B 1 5 ? -1.365 13.383 -2.348 1 97.94 5 GLU B O 1
ATOM 635 N N . LEU B 1 6 ? 0.916 13.18 -2.604 1 98.5 6 LEU B N 1
ATOM 636 C CA . LEU B 1 6 ? 1.053 12.43 -1.36 1 98.5 6 LEU B CA 1
ATOM 637 C C . LEU B 1 6 ? 0.662 13.289 -0.161 1 98.5 6 LEU B C 1
ATOM 639 O O . LEU B 1 6 ? -0.033 12.82 0.743 1 98.5 6 LEU B O 1
ATOM 643 N N . ARG B 1 7 ? 1.089 14.484 -0.159 1 98.25 7 ARG B N 1
ATOM 644 C CA . ARG B 1 7 ? 0.763 15.383 0.944 1 98.25 7 ARG B CA 1
ATOM 645 C C . ARG B 1 7 ? -0.746 15.555 1.081 1 98.25 7 ARG B C 1
ATOM 647 O O . ARG B 1 7 ? -1.293 15.43 2.18 1 98.25 7 ARG B O 1
ATOM 654 N N . ILE B 1 8 ? -1.415 15.797 -0.003 1 98.62 8 ILE B N 1
ATOM 655 C CA . ILE B 1 8 ? -2.857 16.016 -0.001 1 98.62 8 ILE B CA 1
ATOM 656 C C . ILE B 1 8 ? -3.566 14.773 0.521 1 98.62 8 ILE B C 1
ATOM 658 O O . ILE B 1 8 ? -4.445 14.859 1.38 1 98.62 8 ILE B O 1
ATOM 662 N N . ALA B 1 9 ? -3.117 13.641 0.028 1 98.69 9 ALA B N 1
ATOM 663 C CA . ALA B 1 9 ? -3.707 12.367 0.456 1 98.69 9 ALA B CA 1
ATOM 664 C C . ALA B 1 9 ? -3.477 12.133 1.945 1 98.69 9 ALA B C 1
ATOM 666 O O . ALA B 1 9 ? -4.391 11.719 2.664 1 98.69 9 ALA B O 1
ATOM 667 N N . ALA B 1 10 ? -2.246 12.383 2.371 1 98.69 10 ALA B N 1
ATOM 668 C CA . ALA B 1 10 ? -1.881 12.125 3.762 1 98.69 10 ALA B CA 1
ATOM 669 C C . ALA B 1 10 ? -2.684 13.008 4.711 1 98.69 10 ALA B C 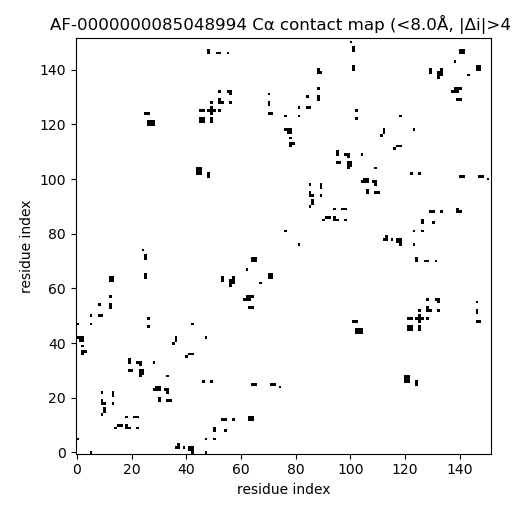1
ATOM 671 O O . ALA B 1 10 ? -3.135 12.547 5.762 1 98.69 10 ALA B O 1
ATOM 672 N N . ILE B 1 11 ? -2.854 14.227 4.348 1 98.56 11 ILE B N 1
ATOM 673 C CA . ILE B 1 11 ? -3.623 15.148 5.176 1 98.56 11 ILE B CA 1
ATOM 674 C C . ILE B 1 11 ? -5.078 14.68 5.25 1 98.56 11 ILE B C 1
ATOM 676 O O . ILE B 1 11 ? -5.691 14.711 6.316 1 98.56 11 ILE B O 1
ATOM 680 N N . LEU B 1 12 ? -5.582 14.273 4.117 1 98.62 12 LEU B N 1
ATOM 681 C CA . LEU B 1 12 ? -6.945 13.75 4.102 1 98.62 12 LEU B CA 1
ATOM 682 C C . LEU B 1 12 ? -7.074 12.531 5.008 1 98.62 12 LEU B C 1
ATOM 684 O O . LEU B 1 12 ? -8.016 12.438 5.793 1 98.62 12 LEU B O 1
ATOM 688 N N . LEU B 1 13 ? -6.152 11.641 4.988 1 98.5 13 LEU B N 1
ATOM 689 C CA . LEU B 1 13 ? -6.238 10.328 5.621 1 98.5 13 LEU B CA 1
ATOM 690 C C . LEU B 1 13 ? -5.836 10.414 7.09 1 98.5 13 LEU B C 1
ATOM 692 O O . LEU B 1 13 ? -6.309 9.625 7.914 1 98.5 13 LEU B O 1
ATOM 696 N N . PHE B 1 14 ? -4.938 11.391 7.363 1 97.75 14 PHE B N 1
ATOM 697 C CA . PHE B 1 14 ? -4.344 11.336 8.695 1 97.75 14 PHE B CA 1
ATOM 698 C C . PHE B 1 14 ? -4.543 12.656 9.43 1 97.75 14 PHE B C 1
ATOM 700 O O . PHE B 1 14 ? -4.145 12.789 10.586 1 97.75 14 PHE B O 1
ATOM 707 N N . GLY B 1 15 ? -5.133 13.664 8.781 1 97.25 15 GLY B N 1
ATOM 708 C CA . GLY B 1 15 ? -5.363 14.953 9.414 1 97.25 15 GLY B CA 1
ATOM 709 C C . GLY B 1 15 ? -4.258 15.961 9.148 1 97.25 15 GLY B C 1
ATOM 710 O O . GLY B 1 15 ? -3.139 15.578 8.797 1 97.25 15 GLY B O 1
ATOM 711 N N . GLU B 1 16 ? -4.539 17.188 9.367 1 96.5 16 GLU B N 1
ATOM 712 C CA . GLU B 1 16 ? -3.643 18.297 9.039 1 96.5 16 GLU B CA 1
ATOM 713 C C . GLU B 1 16 ? -2.426 18.312 9.961 1 96.5 16 GLU B C 1
ATOM 715 O O . GLU B 1 16 ? -1.32 18.641 9.531 1 96.5 16 GLU B O 1
ATOM 720 N N . ARG B 1 17 ? -2.652 17.906 11.133 1 96.5 17 ARG B N 1
ATOM 721 C CA . ARG B 1 17 ? -1.565 17.953 12.109 1 96.5 17 ARG B CA 1
ATOM 722 C C . ARG B 1 17 ? -0.917 16.578 12.273 1 96.5 17 ARG B C 1
ATOM 724 O O . ARG B 1 17 ? -1.61 15.578 12.422 1 96.5 17 ARG B O 1
ATOM 731 N N . GLY B 1 18 ? 0.415 16.531 12.242 1 96.12 18 GLY B N 1
ATOM 732 C CA . GLY B 1 18 ? 1.162 15.32 12.562 1 96.12 18 GLY B CA 1
ATOM 733 C C . GLY B 1 18 ? 1.04 14.242 11.5 1 96.12 18 GLY B C 1
ATOM 734 O O . GLY B 1 18 ? 1.304 13.07 11.766 1 96.12 18 GLY B O 1
ATOM 735 N N . TRP B 1 19 ? 0.576 14.586 10.391 1 96.69 19 TRP B N 1
ATOM 736 C CA . TRP B 1 19 ? 0.29 13.594 9.352 1 96.69 19 TRP B CA 1
ATOM 737 C C . TRP B 1 19 ? 1.565 12.891 8.906 1 96.69 19 TRP B C 1
ATOM 739 O O . TRP B 1 19 ? 1.533 11.719 8.523 1 96.69 19 TRP B O 1
ATOM 749 N N . GLN B 1 20 ? 2.648 13.555 8.93 1 97.38 20 GLN B N 1
ATOM 750 C CA . GLN B 1 20 ? 3.885 12.898 8.508 1 97.38 20 GLN B CA 1
ATOM 751 C C . GLN B 1 20 ? 4.25 11.75 9.445 1 97.38 20 GLN B C 1
ATOM 753 O O . GLN B 1 20 ? 4.695 10.695 8.992 1 97.38 20 GLN B O 1
ATOM 758 N N . SER B 1 21 ? 4.086 11.984 10.734 1 96.81 21 SER B N 1
ATOM 759 C CA . SER B 1 21 ? 4.344 10.938 11.719 1 96.81 21 SER B CA 1
ATOM 760 C C . SER B 1 21 ? 3.373 9.773 11.562 1 96.81 21 SER B C 1
ATOM 762 O O . SER B 1 21 ? 3.781 8.617 11.578 1 96.81 21 SER B O 1
ATOM 764 N N . ARG B 1 22 ? 2.137 10.031 11.391 1 96.44 22 ARG B N 1
ATOM 765 C CA . ARG B 1 22 ? 1.112 9 11.258 1 96.44 22 ARG B CA 1
ATOM 766 C C . ARG B 1 22 ? 1.29 8.211 9.969 1 96.44 22 ARG B C 1
ATOM 768 O O . ARG B 1 22 ? 1.107 6.992 9.945 1 96.44 22 ARG B O 1
ATOM 775 N N . LEU B 1 23 ? 1.667 8.914 8.922 1 97.75 23 LEU B N 1
ATOM 776 C CA . LEU B 1 23 ? 1.971 8.242 7.66 1 97.75 23 LEU B CA 1
ATOM 777 C C . LEU B 1 23 ? 3.145 7.285 7.824 1 97.75 23 LEU B C 1
ATOM 779 O O . LEU B 1 23 ? 3.08 6.137 7.375 1 97.75 23 LEU B O 1
ATOM 783 N N . SER B 1 24 ? 4.223 7.805 8.414 1 98.06 24 SER B N 1
ATOM 784 C CA . SER B 1 24 ? 5.398 6.969 8.609 1 98.06 24 SER B CA 1
ATOM 785 C C . SER B 1 24 ? 5.066 5.723 9.422 1 98.06 24 SER B C 1
ATOM 787 O O . SER B 1 24 ? 5.551 4.633 9.125 1 98.06 24 SER B O 1
ATOM 789 N N . GLU B 1 25 ? 4.203 5.848 10.414 1 96.56 25 GLU B N 1
ATOM 790 C CA . GLU B 1 25 ? 3.789 4.727 11.25 1 96.56 25 GLU B CA 1
ATOM 791 C C . GLU B 1 25 ? 2.951 3.729 10.461 1 96.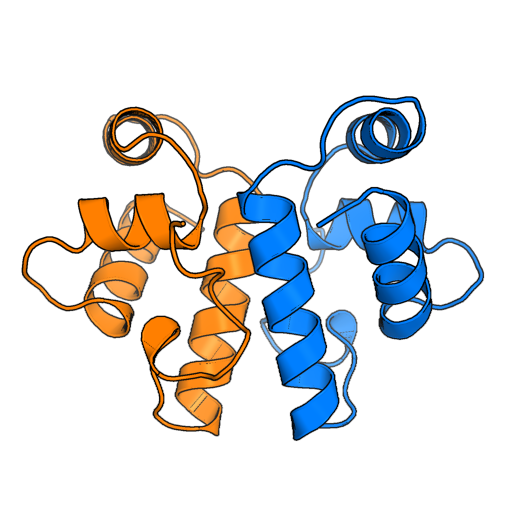56 25 GLU B C 1
ATOM 793 O O . GLU B 1 25 ? 3.186 2.52 10.531 1 96.56 25 GLU B O 1
ATOM 798 N N . ALA B 1 26 ? 2.041 4.23 9.727 1 97.5 26 ALA B N 1
ATOM 799 C CA . ALA B 1 26 ? 1.157 3.375 8.938 1 97.5 26 ALA B CA 1
ATOM 800 C C . ALA B 1 26 ? 1.942 2.592 7.895 1 97.5 26 ALA B C 1
ATOM 802 O O . ALA B 1 26 ? 1.597 1.451 7.574 1 97.5 26 ALA B O 1
ATOM 803 N N . LEU B 1 27 ? 2.984 3.215 7.418 1 97.69 27 LEU B N 1
ATOM 804 C CA . LEU B 1 27 ? 3.82 2.594 6.395 1 97.69 27 LEU B CA 1
ATOM 805 C C . LEU B 1 27 ? 4.922 1.753 7.031 1 97.69 27 LEU B C 1
ATOM 807 O O . LEU B 1 27 ? 5.586 0.97 6.348 1 97.69 27 LEU B O 1
ATOM 811 N N . ASN B 1 28 ? 5.117 1.968 8.32 1 97.06 28 ASN B N 1
ATOM 812 C CA . ASN B 1 28 ? 6.211 1.34 9.062 1 97.06 28 ASN B CA 1
ATOM 813 C C . ASN B 1 28 ? 7.566 1.693 8.461 1 97.06 28 ASN B C 1
ATOM 815 O O . ASN B 1 28 ? 8.375 0.808 8.172 1 97.06 28 ASN B O 1
ATOM 819 N N . VAL B 1 29 ? 7.789 2.986 8.258 1 97.56 29 VAL B N 1
ATOM 820 C CA . VAL B 1 29 ? 9.07 3.555 7.859 1 97.56 29 VAL B CA 1
ATOM 821 C C . VAL B 1 29 ? 9.484 4.652 8.836 1 97.56 29 VAL B C 1
ATOM 823 O O . VAL B 1 29 ? 8.672 5.094 9.656 1 97.56 29 VAL B O 1
ATOM 826 N N . ASP B 1 30 ? 10.727 5.004 8.711 1 97.12 30 ASP B N 1
ATOM 827 C CA . ASP B 1 30 ? 11.188 6.098 9.562 1 97.12 30 ASP B CA 1
ATOM 828 C C . ASP B 1 30 ? 10.609 7.434 9.094 1 97.12 30 ASP B C 1
ATOM 830 O O . ASP B 1 30 ? 10.492 7.676 7.895 1 97.12 30 ASP B O 1
ATOM 834 N N . ARG B 1 31 ? 10.32 8.258 10.023 1 95.56 31 ARG B N 1
ATOM 835 C CA . ARG B 1 31 ? 9.828 9.594 9.688 1 95.56 31 ARG B CA 1
ATOM 836 C C . ARG B 1 31 ? 10.773 10.297 8.719 1 95.56 31 ARG B C 1
ATOM 838 O O . ARG B 1 31 ? 10.336 11.07 7.867 1 95.56 31 ARG B O 1
ATOM 845 N N . SER B 1 32 ? 12.031 10.07 8.867 1 96.94 32 SER B N 1
ATOM 846 C CA . SER B 1 32 ? 13.016 10.68 7.98 1 96.94 32 SER B CA 1
ATOM 847 C C . SER B 1 32 ? 12.812 10.219 6.539 1 96.94 32 SER B C 1
ATOM 849 O O . SER B 1 32 ? 13.078 10.977 5.602 1 96.94 32 SER B O 1
ATOM 851 N N . SER B 1 33 ? 12.367 8.969 6.371 1 96.69 33 SER B N 1
ATOM 852 C CA . SER B 1 33 ? 12.055 8.484 5.031 1 96.69 33 SER B CA 1
ATOM 853 C C . SER B 1 33 ? 10.961 9.32 4.383 1 96.69 33 SER B C 1
ATOM 855 O O . SER B 1 33 ? 11.086 9.734 3.229 1 96.69 33 SER B O 1
ATOM 857 N N . VAL B 1 34 ? 10.016 9.633 5.145 1 97.81 34 VAL B N 1
ATOM 858 C CA . VAL B 1 34 ? 8.898 10.43 4.648 1 97.81 34 VAL B CA 1
ATOM 859 C C . VAL B 1 34 ? 9.383 11.836 4.312 1 97.81 34 VAL B C 1
ATOM 861 O O . VAL B 1 34 ? 9.07 12.367 3.246 1 97.81 34 VAL B O 1
ATOM 864 N N . SER B 1 35 ? 10.117 12.383 5.125 1 96.75 35 SER B N 1
ATOM 865 C CA . SER B 1 35 ? 10.625 13.734 4.91 1 96.75 35 SER B CA 1
ATOM 866 C C . SER B 1 35 ? 11.414 13.828 3.609 1 96.75 35 SER B C 1
ATOM 868 O O . SER B 1 35 ? 11.352 14.844 2.914 1 96.75 35 SER B O 1
ATOM 870 N N . ARG B 1 36 ? 12.078 12.836 3.215 1 97.44 36 ARG B N 1
ATOM 871 C CA . ARG B 1 36 ? 12.93 12.828 2.027 1 97.44 36 ARG B CA 1
ATOM 872 C C . ARG B 1 36 ? 12.094 12.922 0.755 1 97.44 36 ARG B C 1
ATOM 8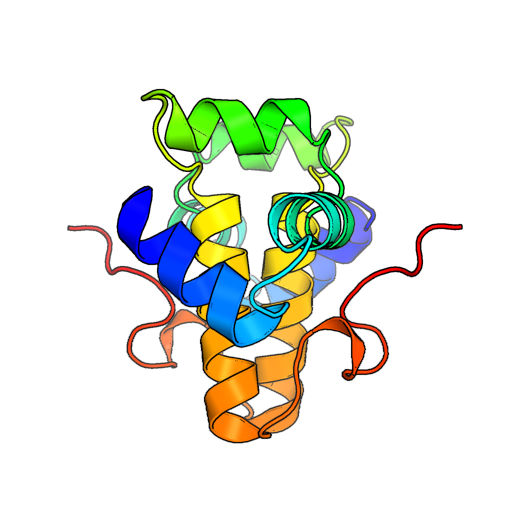74 O O . ARG B 1 36 ? 12.531 13.508 -0.239 1 97.44 36 ARG B O 1
ATOM 881 N N . TRP B 1 37 ? 10.938 12.359 0.812 1 97.75 37 TRP B N 1
ATOM 882 C CA . TRP B 1 37 ? 10.078 12.406 -0.367 1 97.75 37 TRP B CA 1
ATOM 883 C C . TRP B 1 37 ? 9.602 13.836 -0.635 1 97.75 37 TRP B C 1
ATOM 885 O O . TRP B 1 37 ? 9.383 14.211 -1.787 1 97.75 37 TRP B O 1
ATOM 895 N N . PHE B 1 38 ? 9.547 14.594 0.41 1 96.31 38 PHE B N 1
ATOM 896 C CA . PHE B 1 38 ? 9.109 15.984 0.256 1 96.31 38 PHE B CA 1
ATOM 897 C C . PHE B 1 38 ? 10.305 16.906 0.017 1 96.31 38 PHE B C 1
ATOM 899 O O . PHE B 1 38 ? 10.133 18.062 -0.349 1 96.31 38 PHE B O 1
ATOM 906 N N . ALA B 1 39 ? 11.461 16.375 0.196 1 96.5 39 ALA B N 1
ATOM 907 C CA . ALA B 1 39 ? 12.695 17.125 -0.041 1 96.5 39 ALA B CA 1
ATOM 908 C C . ALA B 1 39 ? 13.211 16.891 -1.459 1 96.5 39 ALA B C 1
ATOM 910 O O . ALA B 1 39 ? 14.25 17.438 -1.841 1 96.5 39 ALA B O 1
ATOM 911 N N . GLY B 1 40 ? 12.547 16.062 -2.244 1 95.69 40 GLY B N 1
ATOM 912 C CA . GLY B 1 40 ? 12.938 15.984 -3.641 1 95.69 40 GLY B CA 1
ATOM 913 C C . GLY B 1 40 ? 13.117 14.555 -4.121 1 95.69 40 GLY B C 1
ATOM 914 O O . GLY B 1 40 ? 13.18 14.305 -5.328 1 95.69 40 GLY B O 1
ATOM 915 N N . LEU B 1 41 ? 13.188 13.609 -3.26 1 96 41 LEU B N 1
ATOM 916 C CA . LEU B 1 41 ? 13.258 12.219 -3.689 1 96 41 LEU B CA 1
ATOM 917 C C . LEU B 1 41 ? 11.891 11.727 -4.156 1 96 41 LEU B C 1
ATOM 919 O O . LEU B 1 41 ? 10.859 12.148 -3.629 1 96 41 LEU B O 1
ATOM 923 N N . PRO B 1 42 ? 11.977 10.867 -5.109 1 97.19 42 PRO B N 1
ATOM 924 C CA . PRO B 1 42 ? 10.688 10.359 -5.598 1 97.19 42 PRO B CA 1
ATOM 925 C C . PRO B 1 42 ? 9.945 9.523 -4.555 1 97.19 42 PRO B C 1
ATOM 927 O O . PRO B 1 42 ? 10.578 8.875 -3.719 1 97.19 42 PRO B O 1
ATOM 930 N N . VAL B 1 43 ? 8.641 9.539 -4.648 1 98.06 43 VAL B N 1
ATOM 931 C CA . VAL B 1 43 ? 7.82 8.664 -3.816 1 98.06 43 VAL B CA 1
ATOM 932 C C . VAL B 1 43 ? 7.941 7.223 -4.305 1 98.06 43 VAL B C 1
ATOM 934 O O . VAL B 1 43 ? 7.629 6.926 -5.461 1 98.06 43 VAL B O 1
ATOM 937 N N . PRO B 1 44 ? 8.359 6.328 -3.412 1 98 44 PRO B N 1
ATOM 938 C CA . PRO B 1 44 ? 8.5 4.938 -3.857 1 98 44 PRO B CA 1
ATOM 939 C C . PRO B 1 44 ? 7.18 4.328 -4.324 1 98 44 PRO B C 1
ATOM 941 O O . PRO B 1 44 ? 6.117 4.684 -3.812 1 98 44 PRO B O 1
ATOM 944 N N . GLY B 1 45 ? 7.246 3.424 -5.191 1 97.38 45 GLY B N 1
ATOM 945 C CA . GLY B 1 45 ? 6.09 2.746 -5.754 1 97.38 45 GLY B CA 1
ATOM 946 C C . GLY B 1 45 ? 5.172 2.158 -4.699 1 97.38 45 GLY B C 1
ATOM 947 O O . GLY B 1 45 ? 3.967 2.422 -4.699 1 97.38 45 GLY B O 1
ATOM 948 N N . PRO B 1 46 ? 5.758 1.39 -3.758 1 98.25 46 PRO B N 1
ATOM 949 C CA . PRO B 1 46 ? 4.898 0.753 -2.756 1 98.25 46 PRO B CA 1
ATOM 950 C C . PRO B 1 46 ? 4.191 1.765 -1.856 1 98.25 46 PRO B C 1
ATOM 952 O O . PRO B 1 46 ? 3.076 1.512 -1.396 1 98.25 46 PRO B O 1
ATOM 955 N N . VAL B 1 47 ? 4.832 2.863 -1.644 1 98.44 47 VAL B N 1
ATOM 956 C CA . VAL B 1 47 ? 4.199 3.926 -0.869 1 98.44 47 VAL B CA 1
ATOM 957 C C . VAL B 1 47 ? 2.988 4.465 -1.627 1 98.44 47 VAL B C 1
ATOM 959 O O . VAL B 1 47 ? 1.895 4.566 -1.068 1 98.44 47 VAL B O 1
ATOM 962 N N . ALA B 1 48 ? 3.205 4.727 -2.842 1 98.31 48 ALA B N 1
ATOM 963 C CA . ALA B 1 48 ? 2.107 5.211 -3.674 1 98.31 48 ALA B CA 1
ATOM 964 C C . ALA B 1 48 ? 0.968 4.195 -3.725 1 98.31 48 ALA B C 1
ATOM 966 O O . ALA B 1 48 ? -0.205 4.562 -3.621 1 98.31 48 ALA B O 1
ATOM 967 N N . ALA B 1 49 ? 1.301 3.002 -3.846 1 98.19 49 ALA B N 1
ATOM 968 C CA . ALA B 1 49 ? 0.307 1.934 -3.914 1 98.19 49 ALA B CA 1
ATOM 969 C C . ALA B 1 49 ? -0.515 1.865 -2.631 1 98.19 49 ALA B C 1
ATOM 971 O O . ALA B 1 49 ? -1.744 1.767 -2.678 1 98.19 49 ALA B O 1
ATOM 972 N N . ALA B 1 50 ? 0.158 1.906 -1.5 1 98.31 50 ALA B N 1
ATOM 973 C CA . ALA B 1 50 ? -0.541 1.866 -0.218 1 98.31 50 ALA B CA 1
ATOM 974 C C . ALA B 1 50 ? -1.49 3.051 -0.073 1 98.31 50 ALA B C 1
ATOM 976 O O . ALA B 1 50 ? -2.658 2.879 0.283 1 98.31 50 ALA B O 1
ATOM 977 N N . VAL B 1 51 ? -1.006 4.164 -0.413 1 98.44 51 VAL B N 1
ATOM 978 C CA . VAL B 1 51 ? -1.777 5.387 -0.223 1 98.44 51 VAL B CA 1
ATOM 979 C C . VAL B 1 51 ? -2.969 5.402 -1.178 1 98.44 51 VAL B C 1
ATOM 981 O O . VAL B 1 51 ? -4.082 5.762 -0.787 1 98.44 51 VAL B O 1
ATOM 984 N N . ARG B 1 52 ? -2.77 4.992 -2.393 1 98.31 52 ARG B N 1
ATOM 985 C CA . ARG B 1 52 ? -3.889 4.906 -3.326 1 98.31 52 ARG B CA 1
ATOM 986 C C . ARG B 1 52 ? -4.949 3.936 -2.818 1 98.31 52 ARG B C 1
ATOM 988 O O . ARG B 1 52 ? -6.148 4.207 -2.928 1 98.31 52 ARG B O 1
ATOM 995 N N . ALA B 1 53 ? -4.453 2.889 -2.297 1 98.56 53 ALA B N 1
ATOM 996 C CA . ALA B 1 53 ? -5.395 1.906 -1.77 1 98.56 53 ALA B CA 1
ATOM 997 C C . ALA B 1 53 ? -6.148 2.461 -0.563 1 98.56 53 ALA B C 1
ATOM 999 O O . ALA B 1 53 ? -7.352 2.238 -0.418 1 98.56 53 ALA B O 1
ATOM 1000 N N . TRP B 1 54 ? -5.449 3.162 0.303 1 98.5 54 TRP B N 1
ATOM 1001 C CA . TRP B 1 54 ? -6.098 3.768 1.46 1 98.5 54 TRP B CA 1
ATOM 1002 C C . TRP B 1 54 ? -7.125 4.809 1.025 1 98.5 54 TRP B C 1
ATOM 1004 O O . TRP B 1 54 ? -8.195 4.93 1.629 1 98.5 54 TRP B O 1
ATOM 1014 N N . LEU B 1 55 ? -6.801 5.539 0.002 1 98.5 55 LEU B N 1
ATOM 1015 C CA . LEU B 1 55 ? -7.746 6.512 -0.531 1 98.5 55 LEU B CA 1
ATOM 1016 C C . LEU B 1 55 ? -9.008 5.824 -1.048 1 98.5 55 LEU B C 1
ATOM 1018 O O . LEU B 1 55 ? -10.117 6.305 -0.826 1 98.5 55 LEU B O 1
ATOM 1022 N N . LYS B 1 56 ? -8.805 4.766 -1.688 1 98.12 56 LYS B N 1
ATOM 1023 C CA . LYS B 1 56 ? -9.953 4.02 -2.197 1 98.12 56 LYS B CA 1
ATOM 1024 C C . LYS B 1 56 ? -10.797 3.461 -1.055 1 98.12 56 LYS B C 1
ATOM 1026 O O . LYS B 1 56 ? -12.023 3.484 -1.115 1 98.12 56 LYS B O 1
ATOM 1031 N N . LEU B 1 57 ? -10.141 2.953 -0.059 1 98.31 57 LEU B N 1
ATOM 1032 C CA . LEU B 1 57 ? -10.859 2.477 1.118 1 98.31 57 LEU B CA 1
ATOM 1033 C C . LEU B 1 57 ? -11.656 3.604 1.762 1 98.31 57 LEU B C 1
ATOM 1035 O O . LEU B 1 57 ? -12.812 3.414 2.135 1 98.31 57 LEU B O 1
ATOM 1039 N N . TYR B 1 58 ? -11.047 4.75 1.861 1 98.38 58 TYR B N 1
ATOM 1040 C CA . TYR B 1 58 ? -11.719 5.918 2.418 1 98.38 58 TYR B CA 1
ATOM 1041 C C . TYR B 1 58 ? -12.938 6.289 1.587 1 98.38 58 TYR B C 1
ATOM 1043 O O . TYR B 1 58 ? -14 6.609 2.135 1 98.38 58 TYR B O 1
ATOM 1051 N N . GLU B 1 59 ? -12.766 6.266 0.321 1 97.56 59 GLU B N 1
ATOM 1052 C CA . GLU B 1 59 ? -13.867 6.562 -0.589 1 97.56 59 GLU B CA 1
ATOM 1053 C C . GLU B 1 59 ? -15.031 5.602 -0.378 1 97.56 59 GLU B C 1
ATOM 1055 O O . GLU B 1 59 ? -16.188 6.016 -0.398 1 97.56 59 GLU B O 1
ATOM 1060 N N . LEU B 1 60 ? -14.734 4.398 -0.134 1 96.69 60 LEU B N 1
ATOM 1061 C CA . LEU B 1 60 ? -15.758 3.357 -0.049 1 96.69 60 LEU B CA 1
ATOM 1062 C C . LEU B 1 60 ? -16.391 3.33 1.338 1 96.69 60 LEU B C 1
ATOM 1064 O O . LEU B 1 60 ? -17.578 3.045 1.473 1 96.69 60 LEU B O 1
ATOM 1068 N N . THR B 1 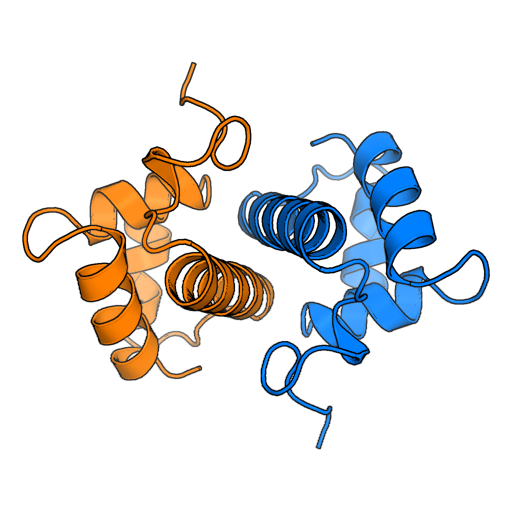61 ? -15.586 3.645 2.357 1 97.44 61 THR B N 1
ATOM 1069 C CA . THR B 1 61 ? -16.078 3.35 3.701 1 97.44 61 THR B CA 1
ATOM 1070 C C . THR B 1 61 ? -16.219 4.633 4.512 1 97.44 61 THR B C 1
ATOM 1072 O O . THR B 1 61 ? -16.922 4.648 5.535 1 97.44 61 THR B O 1
ATOM 1075 N N . GLY B 1 62 ? -15.547 5.648 4.098 1 97.69 62 GLY B N 1
ATOM 1076 C CA . GLY B 1 62 ? -15.477 6.867 4.891 1 97.69 62 GLY B CA 1
ATOM 1077 C C . GLY B 1 62 ? -14.539 6.758 6.078 1 97.69 62 GLY B C 1
ATOM 1078 O O . GLY B 1 62 ? -14.469 7.664 6.906 1 97.69 62 GLY B O 1
ATOM 1079 N N . GLU B 1 63 ? -13.812 5.617 6.18 1 97.31 63 GLU B N 1
ATOM 1080 C CA . GLU B 1 63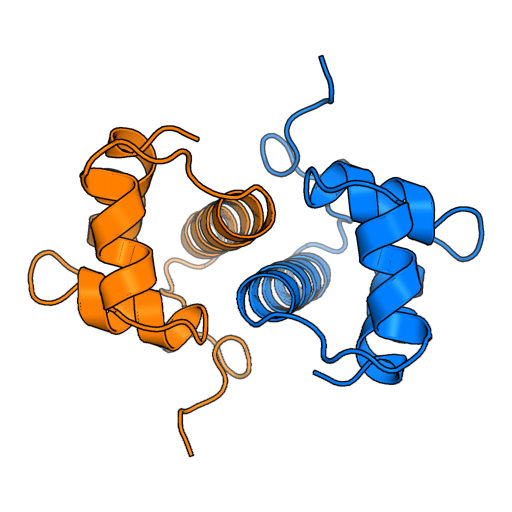 ? -12.914 5.375 7.309 1 97.31 63 GLU B CA 1
ATOM 1081 C C . GLU B 1 63 ? -11.461 5.617 6.926 1 97.31 63 GLU B C 1
ATOM 1083 O O . GLU B 1 63 ? -11.047 5.285 5.812 1 97.31 63 GLU B O 1
ATOM 1088 N N . ARG B 1 64 ? -10.773 6.141 7.824 1 96.88 64 ARG B N 1
ATOM 1089 C CA . ARG B 1 64 ? -9.328 6.328 7.688 1 96.88 64 ARG B CA 1
ATOM 1090 C C . ARG B 1 64 ? -8.578 5.059 8.07 1 96.88 64 ARG B C 1
ATOM 1092 O O . ARG B 1 64 ? -9.141 4.156 8.688 1 96.88 64 ARG B O 1
ATOM 1099 N N . PRO B 1 65 ? -7.301 4.93 7.656 1 96.69 65 PRO B N 1
ATOM 1100 C CA . PRO B 1 65 ? -6.566 3.678 7.844 1 96.69 65 PRO B CA 1
ATOM 1101 C C . PRO B 1 65 ? -6.566 3.201 9.297 1 96.69 65 PRO B C 1
ATOM 1103 O O . PRO B 1 65 ? -6.688 2.002 9.555 1 96.69 65 PRO B O 1
ATOM 1106 N N . TYR B 1 66 ? -6.449 4.066 10.234 1 94.62 66 TYR B N 1
ATOM 1107 C CA . TYR B 1 66 ? -6.344 3.672 11.641 1 94.62 66 TYR B CA 1
ATOM 1108 C C . TYR B 1 66 ? -7.699 3.242 12.188 1 94.62 66 TYR B C 1
ATOM 1110 O O . TYR B 1 66 ? -7.781 2.658 13.266 1 94.62 66 TYR B O 1
ATOM 1118 N N . GLU B 1 67 ? -8.719 3.545 11.461 1 95.75 67 GLU B N 1
ATOM 1119 C CA . GLU B 1 67 ? -10.07 3.201 11.891 1 95.75 67 GLU B CA 1
ATOM 1120 C C . GLU B 1 67 ? -10.477 1.825 11.367 1 95.75 67 GLU B C 1
ATOM 1122 O O . GLU B 1 67 ? -11.453 1.239 11.844 1 95.75 67 GLU B O 1
ATOM 1127 N N . ILE B 1 68 ? -9.727 1.332 10.414 1 95.69 68 ILE B N 1
ATOM 1128 C CA . ILE B 1 68 ? -10.047 0.043 9.805 1 95.69 68 ILE B CA 1
ATOM 1129 C C . ILE B 1 68 ? -9.281 -1.065 10.523 1 95.69 68 ILE B C 1
ATOM 1131 O O . ILE B 1 68 ? -8.047 -1.075 10.531 1 95.69 68 ILE B O 1
ATOM 1135 N N . ALA B 1 69 ? -10.039 -2.01 11.023 1 90.12 69 ALA B N 1
ATOM 1136 C CA . ALA B 1 69 ? -9.453 -3.096 11.805 1 90.12 69 ALA B CA 1
ATOM 1137 C C . ALA B 1 69 ? -8.492 -3.926 10.969 1 90.12 69 ALA B C 1
ATOM 1139 O O . ALA B 1 69 ? -8.828 -4.344 9.859 1 90.12 69 ALA B O 1
ATOM 1140 N N . GLY B 1 70 ? -7.262 -4.023 11.453 1 88.69 70 GLY B N 1
ATOM 1141 C CA . GLY B 1 70 ? -6.32 -4.941 10.836 1 88.69 70 GLY B CA 1
ATOM 1142 C C . GLY B 1 70 ? -5.516 -4.309 9.719 1 88.69 70 GLY B C 1
ATOM 1143 O O . GLY B 1 70 ? -4.68 -4.969 9.102 1 88.69 70 GLY B O 1
ATOM 1144 N N . LEU B 1 71 ? -5.848 -3.125 9.422 1 93.19 71 LEU B N 1
ATOM 1145 C CA . LEU B 1 71 ? -5.195 -2.51 8.266 1 93.19 71 LEU B CA 1
ATOM 1146 C C . LEU B 1 71 ? -3.807 -2 8.641 1 93.19 71 LEU B C 1
ATOM 1148 O O . LEU B 1 71 ? -2.838 -2.236 7.91 1 93.19 71 LEU B O 1
ATOM 1152 N N . ILE B 1 72 ? -3.732 -1.285 9.672 1 87.19 72 ILE B N 1
ATOM 1153 C CA . ILE B 1 72 ? -2.453 -0.767 10.148 1 87.19 72 ILE B CA 1
ATOM 1154 C C . ILE B 1 72 ? -2.055 -1.484 11.438 1 87.19 72 ILE B C 1
ATOM 1156 O O . ILE B 1 72 ? -2.867 -1.625 12.359 1 87.19 72 ILE B O 1
ATOM 1160 N N . ASP B 1 73 ? -0.934 -2.264 11.273 1 67.31 73 ASP B N 1
ATOM 1161 C CA . ASP B 1 73 ? -0.448 -2.941 12.469 1 67.31 73 ASP B CA 1
ATOM 1162 C C . ASP B 1 73 ? -0.194 -1.946 13.594 1 67.31 73 ASP B C 1
ATOM 1164 O O . ASP B 1 73 ? 0.494 -0.941 13.406 1 67.31 73 ASP B O 1
ATOM 1168 N N . PRO B 1 74 ? -0.995 -2.113 14.641 1 52.41 74 PRO B N 1
ATOM 1169 C CA . PRO B 1 74 ? -0.644 -1.229 15.75 1 52.41 74 PRO B CA 1
ATOM 1170 C C . PRO B 1 74 ? 0.834 -1.309 16.125 1 52.41 74 PRO B C 1
ATOM 1172 O O . PRO B 1 74 ? 1.457 -2.363 15.977 1 52.41 74 PRO B O 1
ATOM 1175 N N . LYS B 1 75 ? 1.485 -0.234 15.891 1 49 75 LYS B N 1
ATOM 1176 C CA . LYS B 1 75 ? 2.791 -0.237 16.547 1 49 75 LYS B CA 1
ATOM 1177 C C . LYS B 1 75 ? 2.736 -0.975 17.875 1 49 75 LYS B C 1
ATOM 1179 O O . LYS B 1 75 ? 1.753 -0.866 18.609 1 49 75 LYS B O 1
ATOM 1184 N N . LYS B 1 76 ? 3.369 -2.334 17.891 1 38.38 76 LYS B N 1
ATOM 1185 C CA . LYS B 1 76 ? 3.625 -2.777 19.25 1 38.38 76 LYS B CA 1
ATOM 1186 C C . LYS B 1 76 ? 4.203 -1.646 20.094 1 38.38 76 LYS B C 1
ATOM 1188 O O . LYS B 1 76 ? 4.969 -0.819 19.594 1 38.38 76 LYS B O 1
#

Foldseek 3Di:
DALVVVLVLQCVQPNPPPSLVVLCQQVVHDSVVNVVSVVPDPDDPVSVVLSVVQVVVCVVPVHHQVRDPPNGPPDD/DALVVVLVLQCVQPNDPPSLVVLCQQVVHDSVVNVVSVVPDPDDPVSVVLSVVQVVVCVVPVHHQVRDPPRGPPDD